Protein AF-A0A2U0U7C6-F1 (afdb_monomer)

Sequence (65 aa):
MKDLEEYRAAILRALMQASDADGTPKLTKAEAEALVAELSDNELSDGMPFNTPEEVAELLLDSGL

pLDDT: mean 93.0, std 7.84, range [54.12, 98.06]

Radius of gyration: 11.46 Å; Cα contacts (8 Å, |Δi|>4): 51; chains: 1; bounding box: 32×22×28 Å

Mean predicted aligned error: 3.08 Å

Foldseek 3Di:
DVVLVVLLVLLLVLQQCDDDPVSHRPDDSVVSVVLSVVDDSVNSVVCVVPDHSNRVNVVSSVVPD

Solvent-accessible surface area (backbone atoms only — not comparable to full-atom values): 3763 Å² total; per-residue (Å²): 109,70,68,56,56,51,43,54,52,42,20,38,50,39,34,61,67,36,47,50,97,88,67,48,62,73,44,55,70,68,57,29,53,51,60,56,65,70,58,46,73,64,58,49,64,71,41,52,89,79,45,55,40,56,57,52,28,52,53,49,53,67,72,75,106

Structure (mmCIF, N/CA/C/O backbone):
data_AF-A0A2U0U7C6-F1
#
_entry.id   AF-A0A2U0U7C6-F1
#
loop_
_atom_site.group_PDB
_atom_site.id
_atom_site.type_symbol
_atom_site.label_atom_id
_atom_site.label_alt_id
_atom_site.label_comp_id
_atom_site.label_asym_id
_atom_site.label_entity_id
_atom_site.label_seq_id
_atom_site.pdbx_PDB_ins_code
_atom_site.Cartn_x
_atom_site.Cartn_y
_atom_site.Cartn_z
_atom_site.occupancy
_atom_site.B_iso_or_equiv
_atom_site.auth_seq_id
_atom_site.auth_comp_id
_atom_site.auth_asym_id
_atom_site.auth_atom_id
_atom_site.pdbx_PDB_model_num
ATOM 1 N N . MET A 1 1 ? 8.600 1.912 -16.783 1.00 63.72 1 MET A N 1
ATOM 2 C CA . MET A 1 1 ? 8.352 2.734 -15.575 1.00 63.72 1 MET A CA 1
ATOM 3 C C . MET A 1 1 ? 6.877 3.090 -15.398 1.00 63.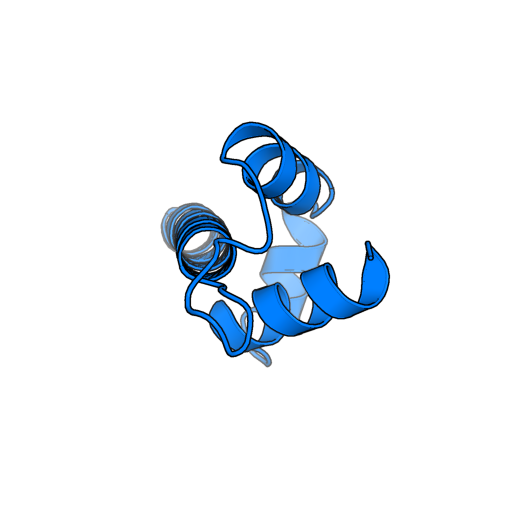72 1 MET A C 1
ATOM 5 O O . MET A 1 1 ? 6.431 2.979 -14.271 1.00 63.72 1 MET A O 1
ATOM 9 N N . LYS A 1 2 ? 6.098 3.415 -16.449 1.00 74.62 2 LYS A N 1
ATOM 10 C CA . LYS A 1 2 ? 4.632 3.619 -16.340 1.00 74.62 2 LYS A CA 1
ATOM 11 C C . LYS A 1 2 ? 3.909 2.452 -15.645 1.00 74.62 2 LYS A C 1
ATOM 13 O O . LYS A 1 2 ? 3.079 2.691 -14.782 1.00 74.62 2 LYS A O 1
ATOM 18 N N . ASP A 1 3 ? 4.313 1.215 -15.939 1.00 89.19 3 ASP A N 1
ATOM 19 C CA . ASP A 1 3 ? 3.740 0.013 -15.311 1.00 89.19 3 ASP A CA 1
ATOM 20 C C . ASP A 1 3 ? 4.022 -0.065 -13.798 1.00 89.19 3 ASP A C 1
ATOM 22 O O . ASP A 1 3 ? 3.207 -0.576 -13.041 1.00 89.19 3 ASP A O 1
ATOM 26 N N . LEU A 1 4 ? 5.149 0.492 -13.336 1.00 95.00 4 LEU A N 1
ATOM 27 C CA . LEU A 1 4 ? 5.527 0.525 -11.918 1.00 95.00 4 LEU A CA 1
ATOM 28 C C . LEU A 1 4 ? 4.694 1.541 -11.134 1.00 95.00 4 LEU A C 1
ATOM 30 O O . LEU A 1 4 ? 4.206 1.240 -10.049 1.00 95.00 4 LEU A O 1
ATOM 34 N N . GLU A 1 5 ? 4.505 2.732 -11.700 1.00 95.19 5 GLU A N 1
ATOM 35 C CA . GLU A 1 5 ? 3.647 3.763 -11.113 1.00 95.19 5 GLU A CA 1
ATOM 36 C C . GLU A 1 5 ? 2.181 3.312 -11.078 1.00 95.19 5 GLU A C 1
ATOM 38 O O . GLU A 1 5 ? 1.496 3.519 -10.077 1.00 95.19 5 GLU A O 1
ATOM 43 N N . GLU A 1 6 ? 1.706 2.649 -12.137 1.00 96.44 6 GLU A N 1
ATOM 44 C CA . GLU A 1 6 ? 0.357 2.077 -12.195 1.00 96.44 6 GLU A CA 1
ATOM 45 C C . GLU A 1 6 ? 0.173 0.951 -11.173 1.00 96.44 6 GLU A C 1
ATOM 47 O O . GLU A 1 6 ? -0.844 0.919 -10.481 1.00 96.44 6 GLU A O 1
ATOM 52 N N . TYR A 1 7 ? 1.170 0.079 -11.016 1.00 97.25 7 TYR A N 1
ATOM 53 C CA . TYR A 1 7 ? 1.164 -0.971 -10.001 1.00 97.25 7 TYR A CA 1
ATOM 54 C C . TYR A 1 7 ? 1.140 -0.389 -8.582 1.00 97.25 7 TYR A C 1
ATOM 56 O O . TYR A 1 7 ? 0.285 -0.756 -7.778 1.00 97.25 7 TYR A O 1
ATOM 64 N N . ARG A 1 8 ? 1.988 0.607 -8.294 1.00 97.44 8 ARG A N 1
ATOM 65 C CA . ARG A 1 8 ? 1.994 1.336 -7.014 1.00 97.44 8 ARG A CA 1
ATOM 66 C C . ARG A 1 8 ? 0.641 1.999 -6.727 1.00 97.44 8 ARG A C 1
ATOM 68 O O . ARG A 1 8 ? 0.129 1.913 -5.612 1.00 97.44 8 ARG A O 1
ATOM 75 N N . ALA A 1 9 ? 0.039 2.638 -7.730 1.00 97.50 9 ALA A N 1
ATOM 76 C CA . ALA A 1 9 ? -1.278 3.259 -7.601 1.00 97.50 9 ALA A CA 1
ATOM 77 C C . ALA A 1 9 ? -2.396 2.225 -7.381 1.00 97.50 9 ALA A C 1
ATOM 79 O O . ALA A 1 9 ? -3.350 2.496 -6.649 1.00 97.50 9 ALA A O 1
ATOM 80 N N . ALA A 1 10 ? -2.283 1.040 -7.986 1.00 98.06 10 ALA A N 1
ATOM 81 C CA . ALA A 1 10 ? -3.219 -0.056 -7.778 1.00 98.06 10 ALA A CA 1
ATOM 82 C C . ALA A 1 10 ? -3.130 -0.625 -6.351 1.00 98.06 10 ALA A C 1
ATOM 84 O O . ALA A 1 10 ? -4.176 -0.826 -5.736 1.00 98.06 10 ALA A O 1
ATOM 85 N N . ILE A 1 11 ? -1.922 -0.772 -5.786 1.00 97.81 11 ILE A N 1
ATOM 86 C CA . ILE A 1 11 ? -1.732 -1.171 -4.377 1.00 97.81 11 ILE A CA 1
ATOM 87 C C . ILE A 1 11 ? -2.406 -0.148 -3.456 1.00 97.81 11 ILE A C 1
ATOM 89 O O . ILE A 1 11 ? -3.204 -0.513 -2.595 1.00 97.81 11 ILE A O 1
ATOM 93 N N . LEU A 1 12 ? -2.157 1.150 -3.678 1.00 97.81 12 LEU A N 1
ATOM 94 C CA . LEU A 1 12 ? -2.785 2.218 -2.894 1.00 97.81 12 LEU A CA 1
ATOM 95 C C . LEU A 1 12 ? -4.315 2.146 -2.956 1.00 97.81 12 LEU A C 1
ATOM 97 O O 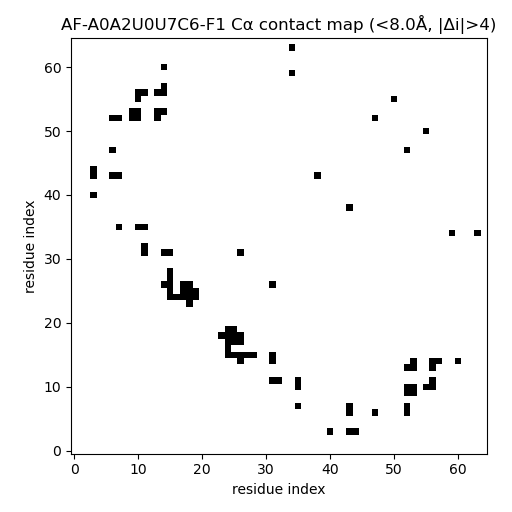. LEU A 1 12 ? -4.995 2.280 -1.939 1.00 97.81 12 LEU A O 1
ATOM 101 N N . ARG A 1 13 ? -4.870 1.914 -4.148 1.00 98.06 13 ARG A N 1
ATOM 102 C CA . ARG A 1 13 ? -6.315 1.767 -4.324 1.00 98.06 13 ARG A CA 1
ATOM 103 C C . ARG A 1 13 ? -6.857 0.559 -3.562 1.00 98.06 13 ARG A C 1
ATOM 105 O O . ARG A 1 13 ? -7.911 0.695 -2.948 1.00 98.06 13 ARG A O 1
ATOM 112 N N . ALA A 1 14 ? -6.168 -0.579 -3.593 1.00 97.56 14 ALA A N 1
ATOM 113 C CA . ALA A 1 14 ? -6.570 -1.775 -2.858 1.00 97.56 14 ALA A CA 1
ATOM 114 C C . ALA A 1 14 ? -6.56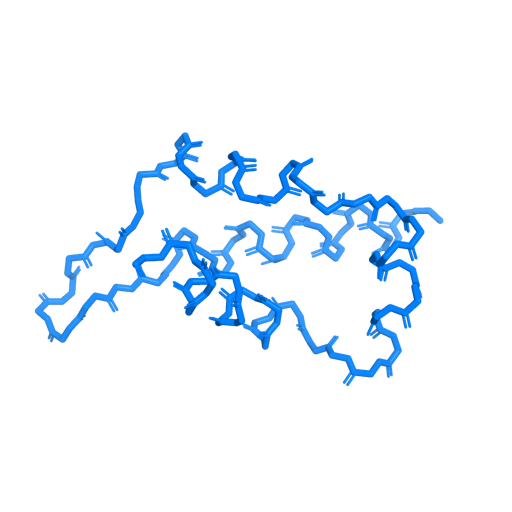9 -1.524 -1.339 1.00 97.56 14 ALA A C 1
ATOM 116 O O . ALA A 1 14 ? -7.570 -1.793 -0.678 1.00 97.56 14 ALA A O 1
ATOM 117 N N . LEU A 1 15 ? -5.524 -0.883 -0.803 1.00 96.75 15 LEU A N 1
ATOM 118 C CA . LEU A 1 15 ? -5.456 -0.480 0.609 1.00 96.75 15 LEU A CA 1
ATOM 119 C C . LEU A 1 15 ? -6.603 0.457 1.010 1.00 96.75 15 LEU A C 1
ATOM 121 O O . LEU A 1 15 ? -7.229 0.266 2.047 1.00 96.75 15 LEU A O 1
ATOM 125 N 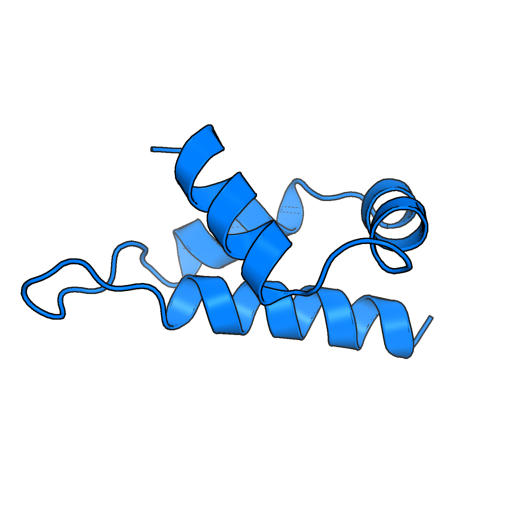N . MET A 1 16 ? -6.922 1.449 0.173 1.00 96.50 16 MET A N 1
ATOM 126 C CA . MET A 1 16 ? -8.031 2.379 0.425 1.00 96.50 16 MET A CA 1
ATOM 127 C C . MET A 1 16 ? -9.417 1.722 0.345 1.00 96.50 16 MET A C 1
ATOM 129 O O . MET A 1 16 ? -10.388 2.279 0.856 1.00 96.50 16 MET A O 1
ATOM 133 N N . GLN A 1 17 ? -9.530 0.583 -0.340 1.00 95.88 17 GLN A N 1
ATOM 134 C CA . GLN A 1 17 ? -10.767 -0.191 -0.453 1.00 95.88 17 GLN A CA 1
ATOM 135 C C . GLN A 1 17 ? -10.891 -1.262 0.634 1.00 95.88 17 GLN A C 1
ATOM 137 O O . GLN A 1 17 ? -11.977 -1.815 0.807 1.00 95.88 17 GLN A O 1
ATOM 142 N N . ALA A 1 18 ? -9.815 -1.546 1.369 1.00 94.25 18 ALA A N 1
ATOM 143 C CA . ALA A 1 18 ? -9.828 -2.521 2.441 1.00 94.25 18 ALA A CA 1
ATOM 144 C C . ALA A 1 18 ? -10.706 -2.037 3.602 1.00 94.25 18 ALA A C 1
ATOM 146 O O . ALA A 1 18 ? -10.482 -0.975 4.190 1.00 94.25 18 ALA A O 1
ATOM 147 N N . SER A 1 19 ? -11.692 -2.854 3.957 1.00 93.38 19 SER A N 1
ATOM 148 C CA . SER A 1 19 ? -12.577 -2.634 5.096 1.00 93.38 19 SER A CA 1
ATOM 149 C C . SER A 1 19 ? -12.602 -3.850 6.016 1.00 93.38 19 SER A C 1
ATOM 151 O O . SER A 1 19 ? -12.231 -4.958 5.622 1.00 93.38 19 SER A O 1
ATOM 153 N N . ASP A 1 20 ? -13.020 -3.649 7.259 1.00 89.50 20 ASP A N 1
ATOM 154 C CA . ASP A 1 20 ? -13.351 -4.743 8.167 1.00 89.50 20 ASP A CA 1
ATOM 155 C C . ASP A 1 20 ? -14.700 -5.402 7.809 1.00 89.50 20 ASP A C 1
ATOM 157 O O . ASP A 1 20 ? -15.335 -5.077 6.799 1.00 89.50 20 ASP A O 1
ATOM 161 N N . ALA A 1 21 ? -15.123 -6.365 8.634 1.00 90.12 21 ALA A N 1
ATOM 162 C CA . ALA A 1 21 ? -16.373 -7.103 8.452 1.00 90.12 21 ALA A CA 1
ATOM 163 C C . ALA A 1 21 ? -17.628 -6.215 8.537 1.00 90.12 21 ALA A C 1
ATOM 165 O O . ALA A 1 21 ? -18.669 -6.588 7.996 1.00 90.12 21 ALA A O 1
ATOM 166 N N . ASP A 1 22 ? -17.521 -5.047 9.172 1.00 92.12 22 ASP A N 1
ATOM 167 C CA . ASP A 1 22 ? -18.605 -4.080 9.327 1.00 92.12 22 ASP A CA 1
ATOM 168 C C . ASP A 1 22 ? -18.609 -3.031 8.196 1.00 92.12 22 ASP A C 1
ATOM 170 O O . ASP A 1 22 ? -19.481 -2.161 8.144 1.00 92.12 22 ASP A O 1
ATOM 174 N N . GLY A 1 23 ? -17.660 -3.122 7.254 1.00 91.75 23 GLY A N 1
ATOM 175 C CA . GLY A 1 23 ? -17.509 -2.183 6.144 1.00 91.75 23 GLY A CA 1
ATOM 176 C C . GLY A 1 23 ? -16.797 -0.885 6.531 1.00 91.75 23 GLY A C 1
ATOM 177 O O . GLY A 1 23 ? -16.795 0.066 5.746 1.00 91.75 23 GLY A O 1
ATOM 178 N N . THR A 1 24 ? -16.180 -0.829 7.714 1.00 92.94 24 THR A N 1
ATOM 179 C CA . THR A 1 24 ? -15.374 0.320 8.133 1.00 92.94 24 THR A CA 1
ATOM 180 C C . THR A 1 24 ? -14.011 0.253 7.446 1.00 92.94 24 THR A C 1
ATOM 182 O O . THR A 1 24 ? -13.375 -0.802 7.483 1.00 92.94 24 THR A O 1
ATOM 185 N N . PRO A 1 25 ? -13.528 1.338 6.811 1.00 93.62 25 PRO A N 1
ATOM 186 C CA . PRO A 1 25 ? -12.193 1.360 6.220 1.00 93.62 25 PRO A CA 1
ATOM 187 C C . PRO A 1 25 ? -11.121 0.989 7.250 1.00 93.62 25 PRO A C 1
ATOM 189 O O . PRO A 1 25 ? -11.104 1.549 8.345 1.00 93.62 25 PRO A O 1
ATOM 192 N N . LYS A 1 26 ? -10.214 0.073 6.888 1.00 93.88 26 LYS A N 1
ATOM 193 C CA . LYS A 1 26 ? -9.108 -0.348 7.767 1.00 93.88 26 LYS A CA 1
ATOM 194 C C . LYS A 1 26 ? -8.050 0.737 7.942 1.00 93.88 26 LYS A C 1
ATOM 196 O O . LYS A 1 26 ? -7.353 0.752 8.947 1.00 93.88 26 LYS A O 1
ATOM 201 N N . LEU A 1 27 ? -7.923 1.613 6.947 1.00 95.00 27 LEU A N 1
ATOM 202 C CA . LEU A 1 27 ? -6.918 2.665 6.887 1.00 95.00 27 LEU A CA 1
ATOM 203 C C . LEU A 1 27 ? -7.564 3.988 6.485 1.00 95.00 27 LEU A C 1
ATOM 205 O O . LEU A 1 27 ? -8.471 4.050 5.650 1.00 95.00 27 LEU A O 1
ATOM 209 N N . THR A 1 28 ? -7.030 5.075 7.022 1.00 95.00 28 THR A N 1
ATOM 210 C CA . THR A 1 28 ? -7.189 6.398 6.429 1.00 95.00 28 THR A CA 1
ATOM 211 C C . THR A 1 28 ? -6.359 6.507 5.149 1.00 95.00 28 THR A C 1
ATOM 213 O O . THR A 1 28 ? -5.401 5.767 4.920 1.00 95.00 28 THR A O 1
ATOM 216 N N . LYS A 1 29 ? -6.681 7.495 4.308 1.00 94.38 29 LYS A N 1
ATOM 217 C CA . LYS A 1 29 ? -5.895 7.783 3.101 1.00 94.38 29 LYS A CA 1
ATOM 218 C C . LYS A 1 29 ? -4.408 8.022 3.415 1.00 94.38 29 LYS A C 1
ATOM 220 O O . LYS A 1 29 ? -3.561 7.535 2.679 1.00 94.38 29 LYS A O 1
ATOM 225 N N . ALA A 1 30 ? -4.104 8.750 4.491 1.00 96.00 30 ALA A N 1
ATOM 226 C CA . ALA A 1 30 ? -2.728 9.074 4.863 1.00 96.00 30 ALA A CA 1
ATOM 227 C C . ALA A 1 30 ? -1.936 7.830 5.297 1.00 96.00 30 ALA A C 1
ATOM 229 O O . ALA A 1 30 ? -0.769 7.701 4.943 1.00 96.00 30 ALA A O 1
ATOM 230 N N . GLU A 1 31 ? -2.570 6.902 6.019 1.00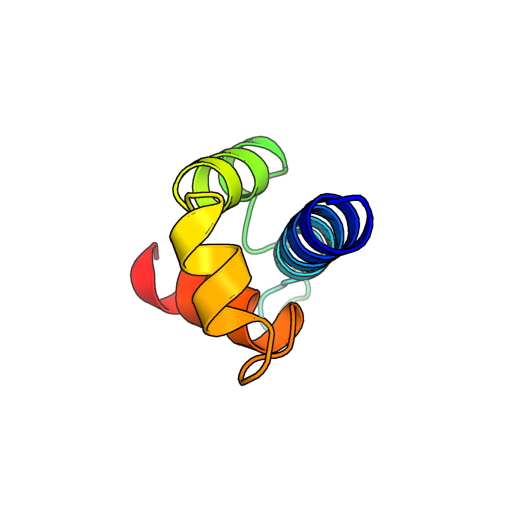 95.38 31 GLU A N 1
ATOM 231 C CA . GLU A 1 31 ? -1.942 5.634 6.415 1.00 95.38 31 GLU A CA 1
ATOM 232 C C . GLU A 1 31 ? -1.694 4.731 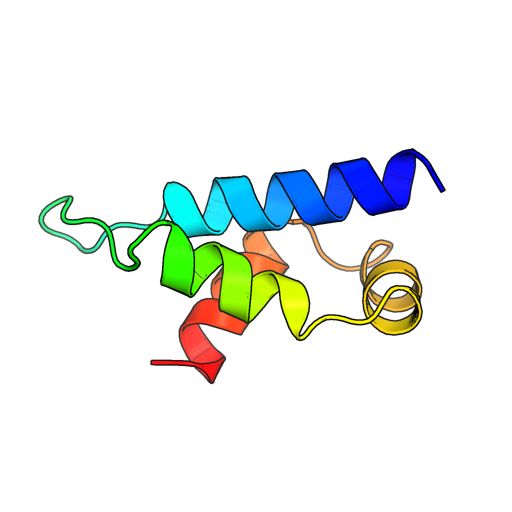5.201 1.00 95.38 31 GLU A C 1
ATOM 234 O O . GLU A 1 31 ? -0.608 4.177 5.061 1.00 95.38 31 GLU A O 1
ATOM 239 N N . ALA A 1 32 ? -2.651 4.646 4.271 1.00 96.12 32 ALA A N 1
ATOM 240 C CA . ALA A 1 32 ? -2.469 3.893 3.031 1.00 96.12 32 ALA A CA 1
ATOM 241 C C . ALA A 1 32 ? -1.342 4.476 2.154 1.00 96.12 32 ALA A C 1
ATOM 243 O O . ALA A 1 32 ? -0.529 3.731 1.611 1.00 96.12 32 ALA A O 1
ATOM 244 N N . GLU A 1 33 ? -1.257 5.806 2.039 1.00 95.75 33 GLU A N 1
ATOM 245 C CA . GLU A 1 33 ? -0.160 6.479 1.330 1.00 95.75 33 GLU A CA 1
ATOM 246 C C . GLU A 1 33 ? 1.196 6.236 2.009 1.00 95.75 33 GLU A C 1
ATOM 248 O O . GLU A 1 33 ? 2.188 6.027 1.311 1.00 95.75 33 GLU A O 1
ATOM 253 N N . ALA A 1 34 ? 1.240 6.217 3.346 1.00 95.50 34 ALA A N 1
ATOM 254 C CA . ALA A 1 34 ? 2.455 5.929 4.102 1.00 95.50 34 ALA A CA 1
ATOM 255 C C . ALA A 1 34 ? 2.954 4.496 3.862 1.00 95.50 34 ALA A C 1
ATOM 257 O O . ALA A 1 34 ? 4.120 4.331 3.518 1.00 95.50 34 ALA A O 1
ATOM 258 N N . LEU A 1 35 ? 2.076 3.487 3.940 1.00 94.19 35 LEU A N 1
ATOM 259 C CA . LEU A 1 35 ? 2.442 2.086 3.682 1.00 94.19 35 LEU A CA 1
ATOM 260 C C . LEU A 1 35 ? 2.989 1.885 2.264 1.00 94.19 35 LEU A C 1
ATOM 262 O O . LEU A 1 35 ? 4.006 1.229 2.061 1.00 94.19 35 LEU A O 1
ATOM 266 N N . VAL A 1 36 ? 2.352 2.492 1.260 1.00 94.75 36 VAL A N 1
ATOM 267 C CA . VAL A 1 36 ? 2.830 2.388 -0.128 1.00 94.75 36 VAL A CA 1
ATOM 268 C C . VAL A 1 36 ? 4.165 3.103 -0.320 1.00 94.75 36 VAL A C 1
ATOM 270 O O . VAL A 1 36 ? 4.955 2.681 -1.163 1.00 94.75 36 VAL A O 1
ATOM 273 N N . ALA A 1 37 ? 4.434 4.173 0.431 1.00 93.94 37 ALA A N 1
ATOM 274 C CA . ALA A 1 37 ? 5.697 4.902 0.358 1.00 93.94 37 ALA A CA 1
ATOM 275 C C . ALA A 1 37 ? 6.891 4.116 0.932 1.00 93.94 37 ALA A C 1
ATOM 277 O O . ALA A 1 37 ? 8.027 4.442 0.591 1.00 93.94 37 ALA A O 1
ATOM 278 N N . GLU A 1 38 ? 6.656 3.083 1.749 1.00 92.50 38 GLU A N 1
ATOM 279 C CA . GLU A 1 38 ? 7.718 2.201 2.259 1.00 92.50 38 GLU A CA 1
ATOM 280 C C . GLU A 1 38 ? 8.279 1.269 1.179 1.00 92.50 38 GLU A C 1
ATOM 282 O O . GLU A 1 38 ? 9.449 0.898 1.237 1.00 92.50 38 GLU A O 1
ATOM 287 N N . LEU A 1 39 ? 7.483 0.940 0.156 1.00 93.50 39 LEU A N 1
ATOM 288 C CA . LEU A 1 39 ? 7.922 0.087 -0.945 1.00 93.50 39 LEU A CA 1
ATOM 289 C C . LEU A 1 39 ? 8.838 0.857 -1.898 1.00 93.50 39 LEU A C 1
ATOM 291 O O . LEU A 1 39 ? 8.422 1.828 -2.542 1.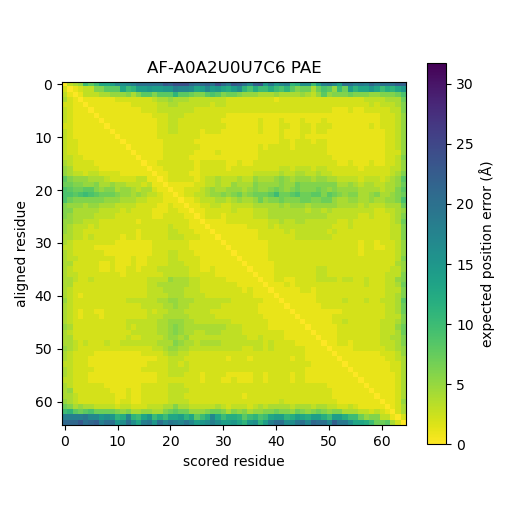00 93.50 39 LEU A O 1
ATOM 295 N N . SER A 1 40 ? 10.076 0.400 -2.056 1.00 95.38 40 SER A N 1
ATOM 296 C CA . SER A 1 40 ? 10.992 0.950 -3.053 1.00 95.38 40 SER A CA 1
ATOM 297 C C . SER A 1 40 ? 10.631 0.500 -4.471 1.00 95.38 40 SER A C 1
ATOM 299 O O . SER A 1 40 ? 9.994 -0.530 -4.693 1.00 95.38 40 SER A O 1
ATOM 301 N N . ASP A 1 41 ? 11.078 1.264 -5.467 1.00 96.06 41 ASP A N 1
ATOM 302 C CA . ASP A 1 41 ? 10.860 0.921 -6.877 1.00 96.06 41 ASP A CA 1
ATOM 303 C C . ASP A 1 41 ? 11.484 -0.432 -7.262 1.00 96.06 41 ASP A C 1
ATOM 305 O O . ASP A 1 41 ? 10.932 -1.143 -8.101 1.00 96.06 41 ASP A O 1
ATOM 309 N N . ASN A 1 42 ? 12.601 -0.811 -6.628 1.00 96.19 42 ASN A N 1
ATOM 310 C CA . ASN A 1 42 ? 13.245 -2.106 -6.856 1.00 96.19 42 ASN A CA 1
ATOM 311 C C . ASN A 1 42 ? 12.394 -3.254 -6.303 1.00 96.19 42 ASN A C 1
ATOM 313 O O . ASN A 1 42 ? 12.139 -4.212 -7.022 1.00 96.19 42 ASN A O 1
ATOM 317 N N . GLU A 1 43 ? 11.898 -3.135 -5.067 1.00 94.44 43 GLU A N 1
ATOM 318 C CA . GLU A 1 43 ? 11.030 -4.154 -4.457 1.00 94.44 43 GLU A CA 1
ATOM 319 C C . GLU A 1 43 ? 9.742 -4.349 -5.257 1.00 94.44 43 GLU A C 1
ATOM 321 O O . GLU A 1 43 ? 9.326 -5.480 -5.508 1.00 94.44 43 GLU A O 1
ATOM 326 N N . LEU A 1 44 ? 9.140 -3.252 -5.725 1.00 95.31 44 LEU A N 1
ATOM 327 C CA . LEU A 1 44 ? 7.970 -3.320 -6.594 1.00 95.31 44 LEU A CA 1
ATOM 328 C C . LEU A 1 44 ? 8.292 -3.976 -7.939 1.00 95.31 44 LEU A C 1
ATOM 330 O O . LEU A 1 44 ? 7.518 -4.804 -8.410 1.00 95.31 44 LEU A O 1
ATOM 334 N N . SER A 1 45 ? 9.421 -3.631 -8.562 1.00 95.69 45 SER A N 1
ATOM 335 C CA . SER A 1 45 ? 9.816 -4.213 -9.848 1.00 95.69 45 SER A CA 1
ATOM 336 C C . SER A 1 45 ? 10.119 -5.709 -9.737 1.00 95.69 45 SER A C 1
ATOM 338 O O . SER A 1 45 ? 9.799 -6.458 -10.660 1.00 95.69 45 SER A O 1
ATOM 340 N N . ASP A 1 46 ? 10.720 -6.142 -8.629 1.00 94.94 46 ASP A N 1
ATOM 341 C CA . ASP A 1 46 ? 11.061 -7.543 -8.378 1.00 94.94 46 ASP A CA 1
ATOM 342 C C . ASP A 1 46 ? 9.822 -8.368 -7.993 1.00 94.94 46 ASP A C 1
ATOM 344 O O . ASP A 1 46 ? 9.709 -9.535 -8.374 1.00 94.94 46 ASP A O 1
ATOM 348 N N . GLY A 1 47 ? 8.875 -7.765 -7.267 1.00 93.50 47 GLY A N 1
ATOM 349 C CA . GLY A 1 47 ? 7.650 -8.416 -6.799 1.00 93.50 47 GLY A CA 1
ATOM 350 C C . GLY A 1 47 ? 6.506 -8.453 -7.818 1.00 93.50 47 GLY A C 1
ATOM 351 O O . GLY A 1 47 ? 5.737 -9.416 -7.817 1.00 93.50 47 GLY A O 1
ATOM 352 N N . MET A 1 48 ? 6.399 -7.454 -8.702 1.00 95.25 48 MET A N 1
ATOM 353 C CA . MET A 1 48 ? 5.305 -7.310 -9.680 1.00 95.25 48 MET A CA 1
ATOM 354 C C . MET A 1 48 ? 5.067 -8.548 -10.566 1.00 95.25 48 MET A C 1
ATOM 356 O O . MET A 1 48 ? 3.905 -8.866 -10.816 1.00 95.25 48 MET A O 1
ATOM 360 N N . PRO A 1 49 ? 6.090 -9.286 -11.047 1.00 96.31 49 PRO A N 1
ATOM 361 C CA . PRO A 1 49 ? 5.862 -10.485 -11.856 1.00 96.31 49 PRO A CA 1
ATOM 362 C C . PRO A 1 49 ? 5.201 -11.645 -11.097 1.00 96.31 49 PRO A C 1
ATOM 364 O O . PRO A 1 49 ? 4.727 -12.585 -11.734 1.00 96.31 49 PRO A O 1
ATOM 367 N N . PHE A 1 50 ? 5.209 -11.605 -9.761 1.00 96.38 50 PHE A N 1
ATOM 368 C CA . PHE A 1 50 ? 4.786 -12.711 -8.899 1.00 96.38 50 PHE A CA 1
ATOM 369 C C . PHE A 1 50 ? 3.565 -12.397 -8.037 1.00 96.38 50 PHE A C 1
ATOM 371 O O . PHE A 1 50 ? 2.923 -13.339 -7.588 1.00 96.38 50 PHE A O 1
ATOM 378 N N . ASN A 1 51 ? 3.256 -11.118 -7.807 1.00 96.31 51 ASN A N 1
ATOM 379 C CA . ASN A 1 51 ? 2.181 -10.695 -6.912 1.00 96.31 51 ASN A CA 1
ATOM 380 C C . ASN A 1 51 ? 1.259 -9.697 -7.611 1.00 96.31 51 ASN A C 1
ATOM 382 O O . ASN A 1 51 ? 1.727 -8.776 -8.292 1.00 96.31 51 ASN A O 1
ATOM 386 N N . THR A 1 52 ? -0.047 -9.809 -7.398 1.00 97.12 52 THR A N 1
ATOM 387 C CA . THR A 1 52 ? -0.984 -8.757 -7.805 1.00 97.12 52 THR A CA 1
ATOM 388 C C . THR A 1 52 ? -0.919 -7.563 -6.840 1.00 97.12 52 THR A C 1
ATOM 390 O O . THR A 1 52 ? -0.453 -7.703 -5.706 1.00 97.12 52 THR A O 1
ATOM 393 N N . PRO A 1 53 ? -1.377 -6.366 -7.252 1.00 97.62 53 PRO A N 1
ATOM 394 C CA . PRO A 1 53 ? -1.465 -5.219 -6.350 1.00 97.62 53 PRO A CA 1
ATOM 395 C C . PRO A 1 53 ? -2.278 -5.496 -5.077 1.00 97.62 53 PRO A C 1
ATOM 397 O O . PRO A 1 53 ? -1.948 -4.991 -4.007 1.00 97.62 53 PRO A O 1
ATOM 400 N N . GLU A 1 54 ? -3.342 -6.291 -5.194 1.00 97.19 54 GLU A N 1
ATOM 401 C CA . GLU A 1 54 ? -4.212 -6.678 -4.085 1.00 97.19 54 GLU A CA 1
ATOM 402 C C . GLU A 1 54 ? -3.492 -7.601 -3.097 1.00 97.19 54 GLU A C 1
ATOM 404 O O . GLU A 1 54 ? -3.555 -7.352 -1.898 1.00 97.19 54 GLU A O 1
ATOM 409 N N . GLU A 1 55 ? -2.746 -8.599 -3.583 1.00 96.88 55 GLU A N 1
ATOM 410 C CA . GLU A 1 55 ? -1.947 -9.490 -2.728 1.00 96.88 55 GLU A CA 1
ATOM 411 C C . GLU A 1 55 ? -0.889 -8.703 -1.943 1.00 96.88 55 GLU A C 1
ATOM 413 O O . GLU A 1 55 ? -0.715 -8.908 -0.744 1.00 96.88 55 GLU A O 1
ATOM 418 N N . VAL A 1 56 ? -0.219 -7.738 -2.583 1.00 96.06 56 VAL A N 1
ATOM 419 C CA . VAL A 1 56 ? 0.738 -6.861 -1.887 1.00 96.06 56 VAL A CA 1
ATOM 420 C C . VAL A 1 56 ? 0.037 -5.969 -0.861 1.00 96.06 56 VAL A C 1
ATOM 422 O O . VAL A 1 56 ? 0.561 -5.773 0.233 1.00 96.06 56 VAL A O 1
ATOM 425 N N . ALA A 1 57 ? -1.148 -5.440 -1.176 1.00 96.19 57 ALA A N 1
ATOM 426 C CA . ALA A 1 57 ? -1.930 -4.650 -0.228 1.00 96.19 57 ALA A CA 1
ATOM 427 C C . ALA A 1 57 ? -2.355 -5.470 1.003 1.00 96.19 57 ALA A C 1
ATOM 429 O O . ALA A 1 57 ? -2.288 -4.960 2.120 1.00 96.19 57 ALA A O 1
ATOM 430 N N . GLU A 1 58 ? -2.748 -6.734 0.823 1.00 94.75 58 GLU A N 1
ATOM 431 C CA . GLU A 1 58 ? -3.046 -7.653 1.929 1.00 94.75 58 GLU A CA 1
ATOM 432 C C . GLU A 1 58 ? -1.805 -7.916 2.792 1.00 94.75 58 GLU A C 1
ATOM 434 O O . GLU A 1 58 ? -1.868 -7.760 4.010 1.00 94.75 58 GLU A O 1
ATOM 439 N N . LEU A 1 59 ? -0.655 -8.202 2.172 1.00 93.81 59 LEU A N 1
ATOM 440 C CA . LEU A 1 59 ? 0.611 -8.388 2.891 1.00 93.81 59 LEU A CA 1
ATOM 441 C C . LEU A 1 59 ? 1.017 -7.141 3.692 1.00 93.81 59 LEU A C 1
ATOM 443 O O . LEU A 1 59 ? 1.479 -7.262 4.826 1.00 93.81 59 LEU A O 1
ATOM 447 N N . LEU A 1 60 ? 0.831 -5.943 3.128 1.00 93.81 60 LEU A N 1
ATOM 448 C CA . LEU A 1 60 ? 1.100 -4.683 3.825 1.00 93.81 60 LEU A CA 1
ATOM 449 C C . LEU A 1 60 ? 0.191 -4.507 5.046 1.00 93.81 60 LEU A C 1
ATOM 451 O O . LEU A 1 60 ? 0.686 -4.166 6.121 1.00 93.81 60 LEU A O 1
ATOM 455 N N . LEU A 1 61 ? -1.111 -4.776 4.902 1.00 92.56 61 LEU A N 1
ATOM 456 C CA . LEU A 1 61 ? -2.073 -4.727 6.009 1.00 92.56 61 LEU A CA 1
ATOM 457 C C . LEU A 1 61 ? -1.706 -5.704 7.128 1.00 92.56 61 LEU A C 1
ATOM 459 O O . LEU A 1 61 ? -1.803 -5.338 8.294 1.00 92.56 61 LEU A O 1
ATOM 463 N N . ASP A 1 62 ? -1.252 -6.907 6.782 1.00 89.81 62 ASP A N 1
ATOM 464 C CA . ASP A 1 62 ? -0.831 -7.920 7.754 1.00 89.81 62 ASP A CA 1
ATOM 465 C C . ASP A 1 62 ? 0.505 -7.572 8.437 1.00 89.81 62 ASP A C 1
ATOM 467 O O . ASP A 1 62 ? 0.767 -8.015 9.555 1.00 89.81 62 ASP A O 1
ATOM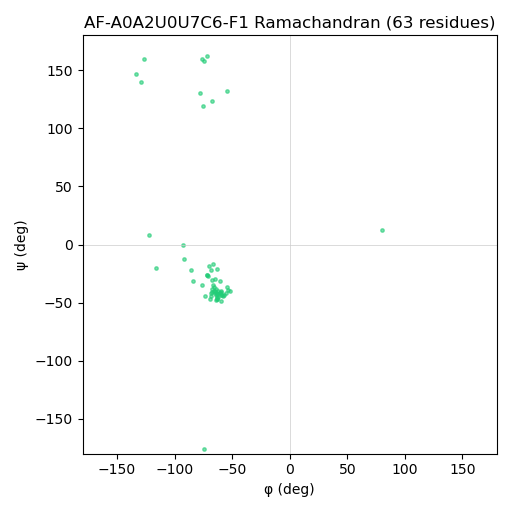 471 N N . SER A 1 63 ? 1.363 -6.786 7.778 1.00 84.38 63 SER A N 1
ATOM 472 C CA . SER A 1 63 ? 2.669 -6.371 8.314 1.00 84.38 63 SER A CA 1
ATOM 473 C C . SER A 1 63 ? 2.626 -5.118 9.199 1.00 84.38 63 SER A C 1
ATOM 475 O O . SER A 1 63 ? 3.549 -4.903 9.986 1.00 84.38 63 SER A O 1
ATOM 477 N N . GLY A 1 64 ? 1.582 -4.292 9.054 1.00 66.62 64 GLY A N 1
ATOM 478 C CA . GLY A 1 64 ? 1.488 -2.936 9.610 1.00 66.62 64 GLY A CA 1
ATOM 479 C C . GLY A 1 64 ? 0.298 -2.675 10.543 1.00 66.62 64 GLY A C 1
ATOM 480 O O . GLY A 1 64 ? 0.077 -1.517 10.905 1.00 66.62 64 GLY A O 1
ATOM 481 N N . LEU A 1 65 ? -0.457 -3.714 10.925 1.00 54.12 65 LEU A N 1
ATOM 482 C CA . LEU A 1 65 ? -1.533 -3.676 11.931 1.00 54.12 65 LEU A CA 1
ATOM 483 C C . LEU A 1 65 ? -1.183 -4.496 13.180 1.00 54.12 65 LEU A C 1
ATOM 485 O O . LEU A 1 65 ? -0.590 -5.588 13.041 1.00 54.12 65 LEU A O 1
#

Nearest PDB structures (foldseek):
  6xkw-assembly1_n  TM=5.403E-01  e=7.540E+00  Rhodobacter capsulatus SB 1003
  8snh-assembly1_E  TM=4.761E-01  e=8.461E+00  Pseudomonas aeruginosa
  2kwf-assembly1_A  TM=3.995E-01  e=9.496E+00  Homo sapiens

Organism: NCBI:txid1703337

S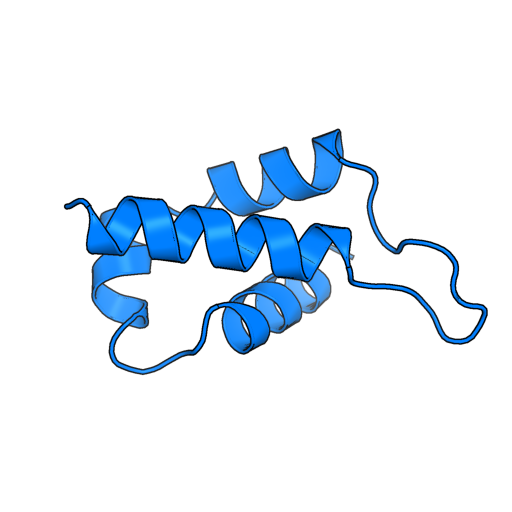econdary structure (DSSP, 8-state):
-HHHHHHHHHHHHHHHH-B-TTS-BSS-HHHHHHHHHHS-HHHHHHHTTT--HHHHHHHHHHHH-